Protein AF-A0A349U3K8-F1 (afdb_monomer_lite)

Radius of gyration: 16.42 Å; chains: 1; bounding box: 49×39×40 Å

Structure (mmCIF, N/CA/C/O backbone):
data_AF-A0A349U3K8-F1
#
_entry.id   AF-A0A349U3K8-F1
#
loop_
_atom_site.group_PDB
_atom_site.id
_atom_site.type_symbol
_atom_site.label_atom_id
_atom_site.label_alt_id
_atom_site.label_comp_id
_atom_site.label_asym_id
_atom_site.label_entity_id
_atom_site.label_seq_id
_atom_site.pdbx_PDB_ins_code
_atom_site.Cartn_x
_atom_site.Cartn_y
_atom_site.Cartn_z
_atom_site.occupancy
_atom_site.B_iso_or_equiv
_atom_site.auth_seq_id
_atom_site.auth_comp_id
_atom_site.auth_asym_id
_atom_site.auth_atom_id
_atom_site.pdbx_PDB_model_num
ATOM 1 N N . MET A 1 1 ? 11.403 -17.581 18.797 1.00 30.56 1 MET A N 1
ATOM 2 C CA . MET A 1 1 ? 11.273 -18.321 17.524 1.00 30.56 1 MET A CA 1
ATOM 3 C C . MET A 1 1 ? 10.598 -17.395 16.529 1.00 30.56 1 MET A C 1
ATOM 5 O O . MET A 1 1 ? 9.446 -17.056 16.744 1.00 30.56 1 MET A O 1
ATOM 9 N N . ALA A 1 2 ? 11.334 -16.889 15.538 1.00 35.12 2 ALA A N 1
ATOM 10 C CA . ALA A 1 2 ? 10.798 -16.009 14.500 1.00 35.12 2 ALA A CA 1
ATOM 11 C C . ALA A 1 2 ? 10.572 -16.843 13.232 1.00 35.12 2 ALA A C 1
ATOM 13 O O . ALA A 1 2 ? 11.479 -17.556 12.810 1.00 35.12 2 ALA A O 1
ATOM 14 N N . HIS A 1 3 ? 9.358 -16.803 12.685 1.00 36.22 3 HIS A N 1
ATOM 15 C CA . HIS A 1 3 ? 8.951 -17.574 11.511 1.00 36.22 3 HIS A CA 1
ATOM 16 C C . HIS A 1 3 ? 9.570 -16.960 10.234 1.00 36.22 3 HIS A C 1
ATOM 18 O O . HIS A 1 3 ? 9.199 -15.842 9.884 1.00 36.22 3 HIS A O 1
ATOM 24 N N . PRO A 1 4 ? 10.503 -17.640 9.531 1.00 44.81 4 PRO A N 1
ATOM 25 C CA . PRO A 1 4 ? 11.236 -17.065 8.392 1.00 44.81 4 PRO A CA 1
ATOM 26 C C . PRO A 1 4 ? 10.476 -17.099 7.054 1.00 44.81 4 PRO A C 1
ATOM 28 O O . PRO A 1 4 ? 10.985 -16.613 6.052 1.00 44.81 4 PRO A O 1
ATOM 31 N N . PHE A 1 5 ? 9.287 -17.703 7.005 1.00 36.19 5 PHE A N 1
ATOM 32 C CA . PHE A 1 5 ? 8.656 -18.098 5.741 1.00 36.19 5 PHE A CA 1
ATOM 33 C C . PHE A 1 5 ? 7.843 -16.990 5.049 1.00 36.19 5 PHE A C 1
ATOM 35 O O . PHE A 1 5 ? 7.689 -17.035 3.832 1.00 36.19 5 PHE A O 1
ATOM 42 N N . ASP A 1 6 ? 7.378 -15.970 5.778 1.00 41.94 6 ASP A N 1
ATOM 43 C CA . ASP A 1 6 ? 6.523 -14.918 5.199 1.00 41.94 6 ASP A CA 1
ATOM 44 C C . ASP A 1 6 ? 7.312 -13.793 4.506 1.00 41.94 6 ASP A C 1
ATOM 46 O O . ASP A 1 6 ? 6.828 -13.196 3.543 1.00 41.94 6 ASP A O 1
ATOM 50 N N . ALA A 1 7 ? 8.549 -13.522 4.944 1.00 37.66 7 ALA A N 1
ATOM 51 C CA . ALA A 1 7 ? 9.445 -12.567 4.274 1.00 37.66 7 ALA A CA 1
ATOM 52 C C . ALA A 1 7 ? 9.853 -13.061 2.871 1.00 37.66 7 ALA A C 1
ATOM 54 O O . ALA A 1 7 ? 9.955 -12.291 1.917 1.00 37.66 7 ALA A O 1
ATOM 55 N N . ASP A 1 8 ? 9.980 -14.379 2.736 1.00 44.53 8 ASP A N 1
ATOM 56 C CA . ASP A 1 8 ? 10.489 -15.071 1.557 1.00 44.53 8 ASP A CA 1
ATOM 57 C C . ASP A 1 8 ? 9.521 -15.004 0.355 1.00 44.53 8 ASP A C 1
ATOM 59 O O . ASP A 1 8 ? 9.940 -15.015 -0.805 1.00 44.53 8 ASP A O 1
ATOM 63 N N . LEU A 1 9 ? 8.210 -14.896 0.613 1.00 44.69 9 LEU A N 1
ATOM 64 C CA . LEU A 1 9 ? 7.188 -14.795 -0.436 1.00 44.69 9 LEU A CA 1
ATOM 65 C C . LEU A 1 9 ? 7.162 -13.403 -1.080 1.00 44.69 9 LEU A C 1
ATOM 67 O O . LEU A 1 9 ? 7.072 -13.284 -2.304 1.00 44.69 9 LEU A O 1
ATOM 71 N N . VAL A 1 10 ? 7.269 -12.357 -0.258 1.00 45.53 10 VAL A N 1
ATOM 72 C CA . VAL A 1 10 ? 7.305 -10.962 -0.716 1.00 45.53 10 VAL A CA 1
ATOM 73 C C . VAL A 1 10 ? 8.575 -10.703 -1.523 1.00 45.53 10 VAL A C 1
ATOM 75 O O . VAL A 1 10 ? 8.512 -10.104 -2.598 1.00 45.53 10 VAL A O 1
ATOM 78 N N . PHE A 1 11 ? 9.710 -11.226 -1.056 1.00 44.06 11 PHE A N 1
ATOM 79 C CA . PHE A 1 11 ? 10.991 -11.096 -1.743 1.00 44.06 11 PHE A CA 1
ATOM 80 C C . PHE A 1 11 ? 10.997 -11.813 -3.101 1.00 44.06 11 PHE A C 1
ATOM 82 O O . PHE A 1 11 ? 11.393 -11.238 -4.115 1.00 44.06 11 PHE A O 1
ATOM 89 N N . ARG A 1 12 ? 10.443 -13.032 -3.176 1.00 47.56 12 ARG A N 1
ATOM 90 C CA . ARG A 1 12 ? 10.299 -13.750 -4.455 1.00 47.56 12 ARG A CA 1
ATOM 91 C C . ARG A 1 12 ? 9.351 -13.057 -5.432 1.00 47.56 12 ARG A C 1
ATOM 93 O O . ARG A 1 12 ? 9.620 -13.052 -6.633 1.00 47.56 12 ARG A O 1
ATOM 100 N N . GLN A 1 13 ? 8.259 -12.460 -4.948 1.00 51.25 13 GLN A N 1
ATOM 101 C CA . GLN A 1 13 ? 7.377 -11.656 -5.801 1.00 51.25 13 GLN A CA 1
ATOM 102 C C . GLN A 1 13 ? 8.095 -10.411 -6.326 1.00 51.25 13 GLN A C 1
ATOM 104 O O . GLN A 1 13 ? 7.982 -10.100 -7.513 1.00 51.25 13 GLN A O 1
ATOM 109 N N . PHE A 1 14 ? 8.886 -9.747 -5.481 1.00 48.56 14 PHE A N 1
ATOM 110 C CA . PHE A 1 14 ? 9.712 -8.614 -5.882 1.00 48.56 14 PHE A CA 1
ATOM 111 C C . PHE A 1 14 ? 10.721 -8.994 -6.976 1.00 48.56 14 PHE A C 1
ATOM 113 O O . PHE A 1 14 ? 10.807 -8.288 -7.981 1.00 48.56 14 PHE A O 1
ATOM 120 N N . ASP A 1 15 ? 11.411 -10.129 -6.843 1.00 51.22 15 ASP A N 1
ATOM 121 C CA . ASP A 1 15 ? 12.359 -10.622 -7.851 1.00 51.22 15 ASP A CA 1
ATOM 122 C C . ASP A 1 15 ? 11.682 -10.965 -9.183 1.00 51.22 15 ASP A C 1
ATOM 124 O O . ASP A 1 15 ? 12.187 -10.611 -10.251 1.00 51.22 15 ASP A O 1
ATOM 128 N N . GLN A 1 16 ? 10.505 -11.594 -9.147 1.00 55.81 16 GLN A N 1
ATOM 129 C CA . GLN A 1 16 ? 9.733 -11.884 -10.360 1.00 55.81 16 GLN A CA 1
ATOM 130 C C . GLN A 1 16 ? 9.283 -10.603 -11.070 1.00 55.81 16 GLN A C 1
ATOM 132 O O . GLN A 1 16 ? 9.370 -10.496 -12.297 1.00 55.81 16 GLN A O 1
ATOM 137 N N . LEU A 1 17 ? 8.839 -9.604 -10.309 1.00 54.78 17 LEU A N 1
ATOM 138 C CA . LEU A 1 17 ? 8.444 -8.300 -10.835 1.00 54.78 17 LEU A CA 1
ATOM 139 C C . LEU A 1 17 ? 9.630 -7.499 -11.370 1.00 54.78 17 LEU A C 1
ATOM 141 O O . LEU A 1 17 ? 9.507 -6.852 -12.412 1.00 54.78 17 LEU A O 1
ATOM 145 N N . LEU A 1 18 ? 10.783 -7.583 -10.710 1.00 54.56 18 LEU A N 1
ATOM 146 C CA . LEU A 1 18 ? 12.030 -6.980 -11.162 1.00 54.56 18 LEU A CA 1
ATOM 147 C C . LEU A 1 18 ? 12.510 -7.619 -12.470 1.00 54.56 18 LEU A C 1
ATOM 149 O O . LEU A 1 18 ? 12.827 -6.898 -13.417 1.00 54.56 18 LEU A O 1
ATOM 153 N N . ALA A 1 19 ? 12.496 -8.951 -12.561 1.00 54.94 19 ALA A N 1
ATOM 154 C CA . ALA A 1 19 ? 12.844 -9.685 -13.775 1.00 54.94 19 ALA A CA 1
ATOM 155 C C . ALA A 1 19 ? 11.908 -9.328 -14.942 1.00 54.94 19 ALA A C 1
ATOM 157 O O . ALA A 1 19 ? 12.363 -9.058 -16.055 1.00 54.94 19 ALA A O 1
ATOM 158 N N . HIS A 1 20 ? 10.603 -9.236 -14.678 1.00 55.12 20 HIS A N 1
ATOM 159 C CA . HIS A 1 20 ? 9.614 -8.833 -15.675 1.00 55.12 20 HIS A CA 1
ATOM 160 C C . HIS A 1 20 ? 9.797 -7.372 -16.122 1.00 55.12 20 HIS A C 1
ATOM 162 O O . HIS A 1 20 ? 9.722 -7.062 -17.312 1.00 55.12 20 HIS A O 1
ATOM 168 N N . PHE A 1 21 ? 10.096 -6.461 -15.191 1.00 51.31 21 PHE A N 1
ATOM 169 C CA . PHE A 1 21 ? 10.384 -5.058 -15.493 1.00 51.31 21 PHE A CA 1
ATOM 170 C C . PHE A 1 21 ? 11.654 -4.901 -16.344 1.00 51.31 21 PHE A C 1
ATOM 172 O O . PHE A 1 21 ? 11.654 -4.139 -17.313 1.00 51.31 21 PHE A O 1
ATOM 179 N N . LEU A 1 22 ? 12.719 -5.651 -16.042 1.00 54.88 22 LEU A N 1
ATOM 180 C CA . LEU A 1 22 ? 13.946 -5.689 -16.849 1.00 54.88 22 LEU A CA 1
ATOM 181 C C . LEU A 1 22 ? 13.684 -6.240 -18.260 1.00 54.88 22 LEU A C 1
ATOM 183 O O . LEU A 1 22 ? 14.187 -5.682 -19.236 1.00 54.88 22 LEU A O 1
ATOM 187 N N . GLY A 1 23 ? 12.839 -7.271 -18.378 1.00 54.84 23 GLY A N 1
ATOM 188 C CA . GLY A 1 23 ? 12.433 -7.851 -19.660 1.00 54.84 23 GLY A CA 1
ATOM 189 C C . GLY A 1 23 ? 11.654 -6.881 -20.555 1.00 54.84 23 GLY A C 1
ATOM 190 O O . GLY A 1 23 ? 11.942 -6.774 -21.746 1.00 54.84 23 GLY A O 1
ATOM 191 N N . ILE A 1 24 ? 10.712 -6.119 -19.988 1.00 48.47 24 ILE A N 1
ATOM 192 C CA . ILE A 1 24 ? 9.906 -5.142 -20.745 1.00 48.47 24 ILE A CA 1
ATOM 193 C C . ILE A 1 24 ? 10.722 -3.906 -21.129 1.00 48.47 24 ILE A C 1
ATOM 195 O O . ILE A 1 24 ? 10.551 -3.358 -22.218 1.00 48.47 24 ILE A O 1
ATOM 199 N N . THR A 1 25 ? 11.618 -3.453 -20.252 1.00 46.56 25 THR A N 1
ATOM 200 C CA . THR A 1 25 ? 12.372 -2.209 -20.472 1.00 46.56 25 THR A CA 1
ATOM 201 C C . THR A 1 25 ? 13.544 -2.358 -21.449 1.00 46.56 25 THR A C 1
ATOM 203 O O . THR A 1 25 ? 14.174 -1.352 -21.770 1.00 46.56 25 THR A O 1
ATOM 206 N N . LYS A 1 26 ? 13.828 -3.575 -21.952 1.00 49.56 26 LYS A N 1
ATOM 207 C CA . LYS A 1 26 ? 14.975 -3.893 -22.830 1.00 49.56 26 LYS A CA 1
ATOM 208 C C . LYS A 1 26 ? 16.301 -3.311 -22.314 1.00 49.56 26 LYS A C 1
ATOM 210 O O . LYS A 1 26 ? 17.168 -2.927 -23.098 1.00 49.56 26 LYS A O 1
ATOM 215 N N . ILE A 1 27 ? 16.466 -3.216 -20.994 1.00 49.94 27 ILE A N 1
ATOM 216 C CA . ILE A 1 27 ? 17.703 -2.714 -20.394 1.00 49.94 27 ILE A CA 1
ATOM 217 C C . ILE A 1 27 ? 18.739 -3.834 -20.500 1.00 49.94 27 ILE A C 1
ATOM 219 O O . ILE A 1 27 ? 18.683 -4.820 -19.767 1.00 49.94 27 ILE A O 1
ATOM 223 N N . ASN A 1 28 ? 19.672 -3.689 -21.441 1.00 44.81 28 ASN A N 1
ATOM 224 C CA . ASN A 1 28 ? 20.790 -4.606 -21.609 1.00 44.81 28 ASN A CA 1
ATOM 225 C C . ASN A 1 28 ? 21.762 -4.421 -20.432 1.00 44.81 28 ASN A C 1
ATOM 227 O O . ASN A 1 28 ? 22.564 -3.493 -20.410 1.00 44.81 28 ASN A O 1
ATOM 231 N N . THR A 1 29 ? 21.682 -5.291 -19.424 1.00 47.81 29 THR A N 1
ATOM 232 C CA . THR A 1 29 ? 22.554 -5.258 -18.234 1.00 47.81 29 THR A CA 1
ATOM 233 C C . THR A 1 29 ? 24.011 -5.623 -18.539 1.00 47.81 29 THR A C 1
ATOM 235 O O . THR A 1 29 ? 24.859 -5.521 -17.655 1.00 47.81 29 THR A O 1
ATOM 238 N N . LYS A 1 30 ? 24.310 -6.041 -19.779 1.00 44.81 30 LYS A N 1
ATOM 239 C CA . LYS A 1 30 ? 25.646 -6.450 -20.231 1.00 44.81 30 LYS A CA 1
ATOM 240 C C . LYS A 1 30 ? 26.457 -5.351 -20.920 1.00 44.81 30 LYS A C 1
ATOM 242 O O . LYS A 1 30 ? 27.663 -5.530 -21.056 1.00 44.81 30 LYS A O 1
ATOM 247 N N . GLU A 1 31 ? 25.861 -4.224 -21.312 1.00 41.84 31 GLU A N 1
ATOM 248 C CA . GLU A 1 31 ? 26.610 -3.127 -21.936 1.00 41.84 31 GLU A CA 1
ATOM 249 C C . GLU A 1 31 ? 26.879 -1.983 -20.954 1.00 41.84 31 GLU A C 1
ATOM 251 O O . GLU A 1 31 ? 25.994 -1.412 -20.319 1.00 41.84 31 GLU A O 1
ATOM 256 N N . GLN A 1 32 ? 28.173 -1.710 -20.807 1.00 45.00 32 GLN A N 1
ATOM 257 C CA . GLN A 1 32 ? 28.811 -0.762 -19.906 1.00 45.00 32 GLN A CA 1
ATOM 258 C C . GLN A 1 32 ? 28.097 0.593 -19.744 1.00 45.00 32 GLN A C 1
ATOM 260 O O . GLN A 1 32 ? 27.744 1.268 -20.704 1.00 45.00 32 GLN A O 1
ATOM 265 N N . ARG A 1 33 ? 28.087 1.062 -18.488 1.00 47.56 33 ARG A N 1
ATOM 266 C CA . ARG A 1 33 ? 28.142 2.484 -18.092 1.00 47.56 33 ARG A CA 1
ATOM 267 C C . ARG A 1 33 ? 27.023 3.408 -18.591 1.00 47.56 33 ARG A C 1
ATOM 269 O O . ARG A 1 33 ? 27.244 4.611 -18.696 1.00 47.56 33 ARG A O 1
ATOM 276 N N . THR A 1 34 ? 25.791 2.926 -18.739 1.00 44.56 34 THR A N 1
ATOM 277 C CA . THR A 1 34 ? 24.651 3.849 -18.580 1.00 44.56 34 THR A CA 1
ATOM 278 C C . THR A 1 34 ? 24.435 4.069 -17.083 1.00 44.56 34 THR A C 1
ATOM 280 O O . THR A 1 34 ? 23.663 3.365 -16.444 1.00 44.56 34 THR A O 1
ATOM 283 N N . ASP A 1 35 ? 25.252 4.963 -16.525 1.00 49.31 35 ASP A N 1
ATOM 284 C CA . ASP A 1 35 ? 25.303 5.464 -15.148 1.00 49.31 35 ASP A CA 1
ATOM 285 C C . ASP A 1 35 ? 24.342 4.773 -14.155 1.00 49.31 35 ASP A C 1
ATOM 287 O O . ASP A 1 35 ? 23.171 5.144 -14.005 1.00 49.31 35 ASP A O 1
ATOM 291 N N . SER A 1 36 ? 24.833 3.748 -13.446 1.00 51.38 36 SER A N 1
ATOM 292 C CA . SER A 1 36 ? 24.094 2.999 -12.414 1.00 51.38 36 SER A CA 1
ATOM 293 C C . SER A 1 36 ? 23.417 3.928 -11.391 1.00 51.38 36 SER A C 1
ATOM 295 O O . SER A 1 36 ? 22.392 3.577 -10.799 1.00 51.38 36 SER A O 1
ATOM 297 N N . SER A 1 37 ? 23.958 5.143 -11.223 1.00 54.69 37 SER A N 1
ATOM 298 C CA . SER A 1 37 ? 23.411 6.220 -10.397 1.00 54.69 37 SER A CA 1
ATOM 299 C C . SER A 1 37 ? 22.026 6.714 -10.852 1.00 54.69 37 SER A C 1
ATOM 301 O O . SER A 1 37 ? 21.203 7.066 -10.005 1.00 54.69 37 SER A O 1
ATOM 303 N N . ALA A 1 38 ? 21.720 6.686 -12.153 1.00 56.12 38 ALA A N 1
ATOM 304 C CA . ALA A 1 38 ? 20.459 7.162 -12.726 1.00 56.12 38 ALA A CA 1
ATOM 305 C C . ALA A 1 38 ? 19.392 6.058 -12.850 1.00 56.12 38 ALA A C 1
ATOM 307 O O . ALA A 1 38 ? 18.189 6.340 -12.767 1.00 56.12 38 ALA A O 1
ATOM 308 N N . ILE A 1 39 ? 19.812 4.801 -13.030 1.00 58.25 39 ILE A N 1
ATOM 309 C CA . ILE A 1 39 ? 18.917 3.649 -13.232 1.00 58.25 39 ILE A CA 1
ATOM 310 C C . ILE A 1 39 ? 18.443 3.073 -11.892 1.00 58.25 39 ILE A C 1
ATOM 312 O O . ILE A 1 39 ? 17.244 2.863 -11.689 1.00 58.25 39 ILE A O 1
ATOM 316 N N . MET A 1 40 ? 19.353 2.883 -10.934 1.00 66.31 40 MET A N 1
ATOM 317 C CA . MET A 1 40 ? 19.049 2.229 -9.656 1.00 66.31 40 MET A CA 1
ATOM 318 C C . MET A 1 40 ? 17.943 2.929 -8.836 1.00 66.31 40 MET A C 1
ATOM 320 O O . MET A 1 40 ? 17.102 2.250 -8.240 1.00 66.31 40 MET A O 1
ATOM 324 N N . PRO A 1 41 ? 17.855 4.275 -8.786 1.00 67.56 41 PRO A N 1
ATOM 325 C CA . PRO A 1 41 ? 16.737 4.954 -8.132 1.00 67.56 41 PRO A CA 1
ATOM 326 C C . PRO A 1 41 ? 15.391 4.721 -8.827 1.00 67.56 41 PRO A C 1
ATOM 328 O O . PRO A 1 41 ? 14.364 4.709 -8.151 1.00 67.56 41 PRO A O 1
ATOM 331 N N . LYS A 1 42 ? 15.372 4.547 -10.156 1.00 66.62 42 LYS A N 1
ATOM 332 C CA . LYS A 1 42 ? 14.144 4.263 -10.915 1.00 66.62 42 LYS A CA 1
ATOM 333 C C . LYS A 1 42 ? 13.662 2.841 -10.644 1.00 66.62 42 LYS A C 1
ATOM 335 O O . LYS A 1 42 ? 12.488 2.675 -10.329 1.00 66.62 42 LYS A O 1
ATOM 340 N N . ILE A 1 43 ? 14.576 1.867 -10.647 1.00 68.00 43 ILE A N 1
ATOM 341 C CA . ILE A 1 43 ? 14.291 0.470 -10.283 1.00 68.00 43 ILE A CA 1
ATOM 342 C C . ILE A 1 43 ? 13.703 0.391 -8.871 1.00 68.00 43 ILE A C 1
ATOM 344 O O . ILE A 1 43 ? 12.621 -0.156 -8.683 1.00 68.00 43 ILE A O 1
ATOM 348 N N . ARG A 1 44 ? 14.347 1.025 -7.880 1.00 72.19 44 ARG A N 1
ATOM 349 C CA . ARG A 1 44 ? 13.845 1.032 -6.494 1.00 72.19 44 ARG A CA 1
ATOM 350 C C . ARG A 1 44 ? 12.458 1.659 -6.355 1.00 72.19 44 ARG A C 1
ATOM 352 O O . ARG A 1 44 ? 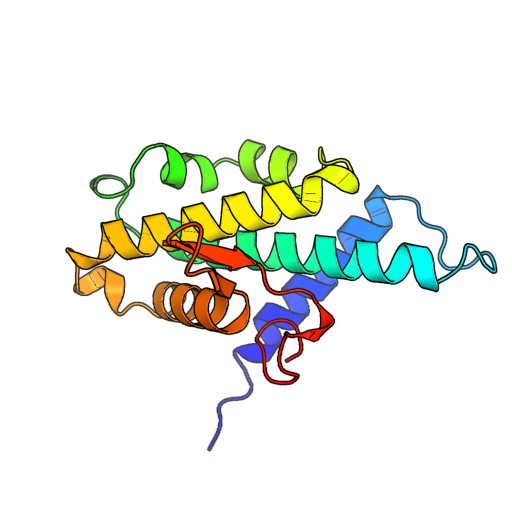11.654 1.187 -5.558 1.00 72.19 44 ARG A O 1
ATOM 359 N N . ARG A 1 45 ? 12.160 2.718 -7.116 1.00 76.00 45 ARG A N 1
ATOM 360 C CA . ARG A 1 45 ? 10.827 3.345 -7.119 1.00 76.00 45 ARG A CA 1
ATOM 361 C C . ARG A 1 45 ? 9.773 2.458 -7.782 1.00 76.00 45 ARG A C 1
ATOM 363 O O . ARG A 1 45 ? 8.677 2.364 -7.247 1.00 76.00 45 ARG A O 1
ATOM 370 N N . ALA A 1 46 ? 10.099 1.821 -8.905 1.00 75.50 46 ALA A N 1
ATOM 371 C CA . ALA A 1 46 ? 9.198 0.897 -9.590 1.00 75.50 46 ALA A CA 1
ATOM 372 C C . ALA A 1 46 ? 8.895 -0.334 -8.722 1.00 75.50 46 ALA A C 1
ATOM 374 O O . ALA A 1 46 ? 7.732 -0.680 -8.540 1.00 75.50 46 ALA A O 1
ATOM 375 N N . GLY A 1 47 ? 9.919 -0.919 -8.096 1.00 78.69 47 GLY A N 1
ATOM 376 C CA . GLY A 1 47 ? 9.750 -2.023 -7.152 1.00 78.69 47 GLY A CA 1
ATOM 377 C C . GLY A 1 47 ? 8.898 -1.638 -5.938 1.00 78.69 47 GLY A C 1
ATOM 378 O O . GLY A 1 47 ? 8.002 -2.381 -5.553 1.00 78.69 47 GLY A O 1
ATOM 379 N N . ARG A 1 48 ? 9.091 -0.427 -5.391 1.00 83.94 48 ARG A N 1
ATOM 380 C CA . ARG A 1 48 ? 8.240 0.109 -4.314 1.00 83.94 48 ARG A CA 1
ATOM 381 C C . ARG A 1 48 ? 6.774 0.242 -4.728 1.00 83.94 48 ARG A C 1
ATOM 383 O O . ARG A 1 48 ? 5.895 -0.084 -3.942 1.00 83.94 48 ARG A O 1
ATOM 390 N N . LEU A 1 49 ? 6.522 0.744 -5.939 1.00 84.94 49 LEU A N 1
ATOM 391 C CA . LEU A 1 49 ? 5.172 0.880 -6.487 1.00 84.94 49 LEU A CA 1
ATOM 392 C C . LEU A 1 49 ? 4.511 -0.487 -6.685 1.00 84.94 49 LEU A C 1
ATOM 394 O O . LEU A 1 49 ? 3.348 -0.643 -6.326 1.00 84.94 49 LEU A O 1
ATOM 398 N N . SER A 1 50 ? 5.250 -1.468 -7.210 1.00 84.69 50 SER A N 1
ATOM 399 C CA . SER A 1 50 ? 4.725 -2.825 -7.354 1.00 84.69 50 SER A CA 1
ATOM 400 C C . SER A 1 50 ? 4.355 -3.429 -6.012 1.00 84.69 50 SER A C 1
ATOM 402 O O . SER A 1 50 ? 3.237 -3.893 -5.851 1.00 84.69 50 SER A O 1
ATOM 404 N N . LEU A 1 51 ? 5.255 -3.352 -5.030 1.00 83.62 51 LEU A N 1
ATOM 405 C CA . LEU A 1 51 ? 4.997 -3.913 -3.711 1.00 83.62 51 LEU A CA 1
ATOM 406 C C . LEU A 1 51 ? 3.793 -3.241 -3.032 1.00 83.62 51 LEU A C 1
ATOM 408 O O . LEU A 1 51 ? 2.961 -3.921 -2.439 1.00 83.62 51 LEU A O 1
ATOM 412 N N . ALA A 1 52 ? 3.658 -1.916 -3.165 1.00 87.56 52 ALA A N 1
ATOM 413 C CA . ALA A 1 52 ? 2.482 -1.197 -2.677 1.00 87.56 52 ALA A CA 1
ATOM 414 C C . ALA A 1 52 ? 1.187 -1.722 -3.321 1.00 87.56 52 ALA A C 1
ATOM 416 O O . ALA A 1 52 ? 0.189 -1.921 -2.629 1.00 87.56 52 ALA A O 1
ATOM 417 N N . PHE A 1 53 ? 1.217 -1.972 -4.635 1.00 89.81 53 PHE A N 1
ATOM 418 C CA . PHE A 1 53 ?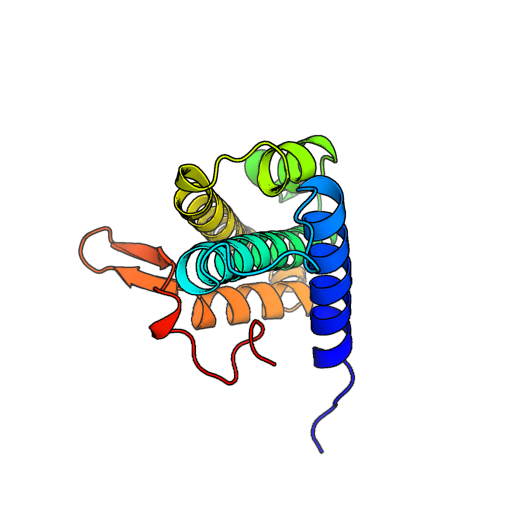 0.085 -2.539 -5.360 1.00 89.81 53 PHE A CA 1
ATOM 419 C C . PHE A 1 53 ? -0.223 -3.970 -4.918 1.00 89.81 53 PHE A C 1
ATOM 421 O O . PHE A 1 53 ?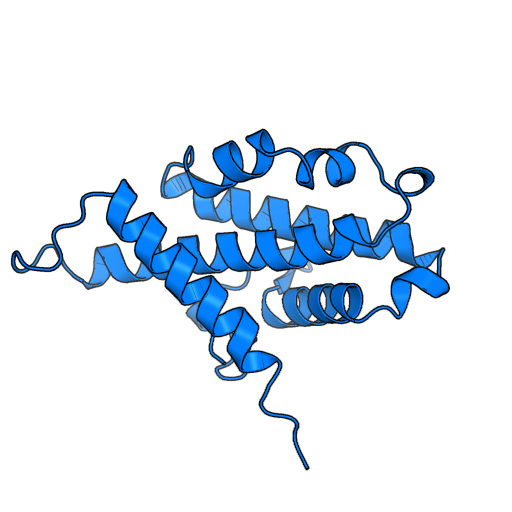 -1.383 -4.270 -4.659 1.00 89.81 53 PHE A O 1
ATOM 428 N N . ASP A 1 54 ? 0.780 -4.838 -4.793 1.00 87.06 54 ASP A N 1
ATOM 429 C CA . ASP A 1 54 ? 0.575 -6.244 -4.437 1.00 87.06 54 ASP A CA 1
ATOM 430 C C . ASP A 1 54 ? -0.017 -6.377 -3.024 1.00 87.06 54 ASP A C 1
ATOM 432 O O . ASP A 1 54 ? -0.992 -7.106 -2.832 1.00 87.06 54 ASP A O 1
ATOM 436 N N . VAL A 1 55 ? 0.492 -5.601 -2.055 1.00 88.38 55 VAL A N 1
ATOM 437 C CA . VAL A 1 55 ? -0.056 -5.538 -0.687 1.00 88.38 55 VAL A CA 1
ATOM 438 C C . VAL A 1 55 ? -1.508 -5.047 -0.694 1.00 88.38 55 VAL A C 1
ATOM 440 O O . VAL A 1 55 ? -2.357 -5.620 -0.013 1.00 88.38 55 VAL A O 1
ATOM 443 N N . LEU A 1 56 ? -1.823 -4.012 -1.483 1.00 93.75 56 LEU A N 1
ATOM 444 C CA . LEU A 1 56 ? -3.198 -3.525 -1.629 1.00 93.75 56 LEU A CA 1
ATOM 445 C C . LEU A 1 56 ? -4.108 -4.580 -2.281 1.00 93.75 56 LEU A C 1
ATOM 447 O O . LEU A 1 56 ? -5.192 -4.850 -1.775 1.00 93.75 56 LEU A O 1
ATOM 451 N N . ASN A 1 57 ? -3.673 -5.197 -3.380 1.00 92.56 57 ASN A N 1
ATOM 452 C CA . ASN A 1 57 ? -4.462 -6.159 -4.145 1.00 92.56 57 ASN A CA 1
ATOM 453 C C . ASN A 1 57 ? -4.814 -7.396 -3.304 1.00 92.56 57 ASN A C 1
ATOM 455 O O . ASN A 1 57 ? -5.962 -7.838 -3.322 1.00 92.56 57 ASN A O 1
ATOM 459 N N . GLN A 1 58 ? -3.863 -7.911 -2.518 1.00 87.88 58 GLN A N 1
ATOM 460 C CA . GLN A 1 58 ? -4.107 -9.023 -1.593 1.00 87.88 58 GLN A CA 1
ATOM 461 C C . GLN A 1 58 ? -5.174 -8.679 -0.547 1.00 87.88 58 GLN A C 1
ATOM 463 O O . GLN A 1 58 ? -6.052 -9.498 -0.285 1.00 87.88 58 GLN A O 1
ATOM 468 N N . ALA A 1 59 ? -5.128 -7.472 0.020 1.00 89.75 59 ALA A N 1
ATOM 469 C CA . ALA A 1 59 ? -6.089 -7.045 1.031 1.00 89.75 59 ALA A CA 1
ATOM 470 C C . ALA A 1 59 ? -7.480 -6.750 0.447 1.00 89.75 59 ALA A C 1
ATOM 472 O O . ALA A 1 59 ? -8.482 -7.117 1.049 1.00 89.75 59 ALA A O 1
ATOM 473 N N . VAL A 1 60 ? -7.570 -6.159 -0.746 1.00 94.25 60 VAL A N 1
ATOM 474 C CA . VAL A 1 60 ? -8.864 -5.930 -1.411 1.00 94.25 60 VAL A CA 1
ATOM 475 C C . VAL A 1 60 ? -9.537 -7.259 -1.778 1.00 94.25 60 VAL A C 1
ATOM 477 O O . VAL A 1 60 ? -10.742 -7.394 -1.606 1.00 94.25 60 VAL A O 1
ATOM 480 N N . ARG A 1 61 ? -8.778 -8.272 -2.224 1.00 93.19 61 ARG A N 1
ATOM 481 C CA . ARG A 1 61 ? -9.323 -9.586 -2.628 1.00 93.19 61 ARG A CA 1
ATOM 482 C C . ARG A 1 61 ? -10.042 -10.353 -1.522 1.00 93.19 61 ARG A C 1
ATOM 484 O O . ARG A 1 61 ? -10.896 -11.174 -1.833 1.00 93.19 61 ARG A O 1
ATOM 491 N N . ILE A 1 62 ? -9.657 -10.140 -0.267 1.00 88.75 62 ILE A N 1
ATOM 49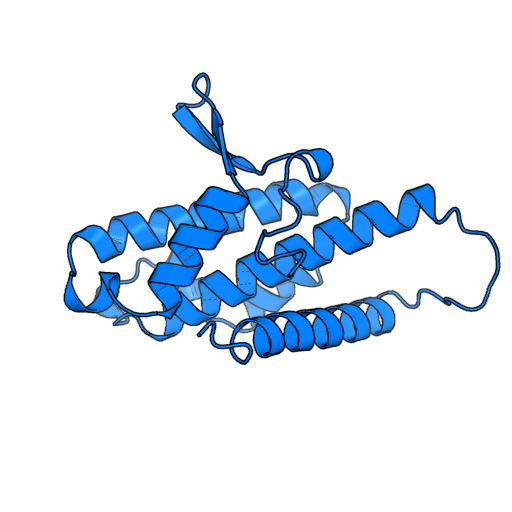2 C CA . ILE A 1 62 ? -10.260 -10.824 0.885 1.00 88.75 62 ILE A CA 1
ATOM 493 C C . ILE A 1 62 ? -11.461 -10.067 1.462 1.00 88.75 62 ILE A C 1
ATOM 495 O O . ILE A 1 62 ? -12.148 -10.595 2.331 1.00 88.75 62 ILE A O 1
ATOM 499 N N . CYS A 1 63 ? -11.696 -8.829 1.019 1.00 89.75 63 CYS A N 1
AT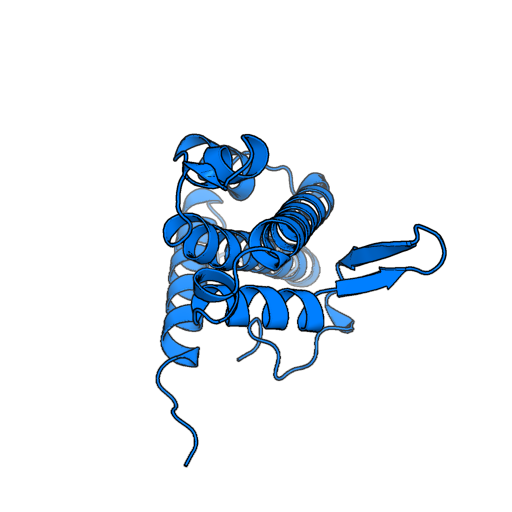OM 500 C CA . CYS A 1 63 ? -12.821 -8.031 1.485 1.00 89.75 63 CYS A CA 1
ATOM 501 C C . CYS A 1 63 ? -14.099 -8.429 0.730 1.00 89.75 63 CYS A C 1
ATOM 503 O O . CYS A 1 63 ? -14.043 -8.628 -0.488 1.00 89.75 63 CYS A O 1
ATOM 505 N N . PRO A 1 64 ? -15.260 -8.482 1.406 1.00 89.88 64 PRO A N 1
ATOM 506 C CA . PRO A 1 64 ? -16.546 -8.608 0.731 1.00 89.88 64 PRO A CA 1
ATOM 507 C C . PRO A 1 64 ? -16.745 -7.475 -0.295 1.00 89.88 64 PRO A C 1
ATOM 509 O O . PRO A 1 64 ? -16.472 -6.311 0.016 1.00 89.88 64 PRO A O 1
ATOM 512 N N . PRO A 1 65 ? -17.200 -7.762 -1.525 1.00 89.12 65 PRO A N 1
ATOM 513 C CA . PRO A 1 65 ? -17.339 -6.740 -2.561 1.00 89.12 65 PRO A CA 1
ATOM 514 C C . PRO A 1 65 ? -18.370 -5.657 -2.210 1.00 89.12 65 PRO A C 1
ATOM 516 O O . PRO A 1 65 ? -18.274 -4.546 -2.725 1.00 89.12 65 PRO A O 1
ATOM 519 N N . GLU A 1 66 ? -19.322 -5.952 -1.326 1.00 90.69 66 GLU A N 1
ATOM 520 C CA . GLU A 1 66 ? -20.392 -5.047 -0.895 1.00 90.69 66 GLU A CA 1
ATOM 521 C C . GLU A 1 66 ? -19.871 -3.889 -0.041 1.00 90.69 66 GLU A C 1
ATOM 523 O O . GLU A 1 66 ? -20.455 -2.806 -0.049 1.00 90.69 66 GLU A O 1
ATOM 528 N N . ILE A 1 67 ? -18.769 -4.104 0.684 1.00 90.69 67 ILE A N 1
ATOM 529 C CA . ILE A 1 67 ? -18.163 -3.072 1.533 1.00 90.69 67 ILE A CA 1
ATOM 530 C C . ILE A 1 67 ? -17.132 -2.234 0.771 1.00 90.69 67 ILE A C 1
ATOM 532 O O . ILE A 1 67 ? -16.702 -1.191 1.257 1.00 90.69 67 ILE A O 1
ATOM 536 N N . LEU A 1 68 ? -16.720 -2.672 -0.424 1.00 92.88 68 LEU A N 1
ATOM 537 C CA . LEU A 1 68 ? -15.667 -2.021 -1.190 1.00 92.88 68 LEU A CA 1
ATOM 538 C C . LEU A 1 68 ? -16.220 -0.887 -2.074 1.00 92.88 68 LEU A C 1
ATOM 540 O O . LEU A 1 68 ? -16.988 -1.147 -3.005 1.00 92.88 68 LEU A O 1
ATOM 544 N N . PRO A 1 69 ? -15.778 0.371 -1.886 1.00 94.19 69 PRO A N 1
ATOM 545 C CA . PRO A 1 69 ? -16.058 1.437 -2.839 1.00 94.19 69 PRO A CA 1
ATOM 546 C C . PRO A 1 69 ? -15.461 1.128 -4.218 1.00 94.19 69 PRO A C 1
ATOM 548 O O . PRO A 1 69 ? -14.491 0.382 -4.355 1.00 94.19 69 PRO A O 1
ATOM 551 N N . GLU A 1 70 ? -16.017 1.760 -5.253 1.00 94.00 70 GLU A N 1
ATOM 552 C CA . GLU A 1 70 ? -15.599 1.589 -6.652 1.00 94.00 70 GLU A CA 1
ATOM 553 C C . GLU A 1 70 ? -14.086 1.743 -6.861 1.00 94.00 70 GLU A C 1
ATOM 555 O O . GLU A 1 70 ? -13.465 0.916 -7.524 1.00 94.00 70 GLU A O 1
ATOM 560 N N . SER A 1 71 ? -13.473 2.741 -6.219 1.00 92.38 71 SER A N 1
ATOM 561 C CA . SER A 1 71 ? -12.028 2.985 -6.300 1.00 92.38 71 SER A CA 1
ATOM 562 C C . SER A 1 71 ? -11.181 1.791 -5.851 1.00 92.38 71 SER A C 1
ATOM 564 O O . SER A 1 71 ? -10.097 1.577 -6.387 1.00 92.38 71 SER A O 1
ATOM 566 N N . LEU A 1 72 ? -11.666 1.003 -4.886 1.00 95.50 72 LEU A N 1
ATOM 567 C CA . LEU A 1 72 ? -10.992 -0.204 -4.409 1.00 95.50 72 LEU A CA 1
ATOM 568 C C . LEU A 1 72 ? -11.358 -1.427 -5.249 1.00 95.50 72 LEU A C 1
ATOM 570 O O . LEU A 1 72 ? -10.494 -2.262 -5.492 1.00 95.50 72 LEU A O 1
ATOM 574 N N . ARG A 1 73 ? -12.589 -1.516 -5.766 1.00 94.00 73 ARG A N 1
ATOM 575 C CA . ARG A 1 73 ? -12.990 -2.607 -6.672 1.00 94.00 73 ARG A CA 1
ATOM 576 C C . ARG A 1 73 ? -12.164 -2.615 -7.959 1.00 94.00 73 ARG A C 1
ATOM 578 O O . ARG A 1 73 ? -11.690 -3.676 -8.362 1.00 94.00 73 ARG A O 1
ATOM 585 N N . GLN A 1 74 ? -11.882 -1.441 -8.524 1.00 93.06 74 GLN A N 1
ATOM 586 C CA . GLN A 1 74 ? -11.043 -1.296 -9.722 1.00 93.06 74 GLN A CA 1
ATOM 587 C C . GLN A 1 74 ? -9.626 -1.861 -9.549 1.00 93.06 74 GLN A C 1
ATOM 589 O O . GLN A 1 74 ? -9.018 -2.302 -10.518 1.00 93.06 74 GLN A O 1
ATOM 594 N N . VAL A 1 75 ? -9.099 -1.934 -8.320 1.00 92.62 75 VAL A N 1
ATOM 595 C CA . VAL A 1 75 ? -7.779 -2.533 -8.036 1.00 92.62 75 VAL A CA 1
ATOM 596 C C . VAL A 1 75 ? -7.715 -4.008 -8.453 1.00 92.62 75 VAL A C 1
ATOM 598 O O . VAL A 1 75 ? -6.633 -4.524 -8.749 1.00 92.62 75 VAL A O 1
ATOM 601 N N . LEU A 1 76 ? -8.860 -4.697 -8.472 1.00 91.44 76 LEU A N 1
ATOM 602 C CA . LEU A 1 76 ? -8.963 -6.100 -8.870 1.00 91.44 76 LEU A CA 1
ATOM 603 C C . LEU A 1 76 ? -8.946 -6.291 -10.391 1.00 91.44 76 LEU A C 1
ATOM 605 O O . LEU A 1 76 ? -8.728 -7.411 -10.857 1.00 91.44 76 LEU A O 1
ATOM 609 N N . GLU A 1 77 ? -9.132 -5.223 -11.167 1.00 91.88 77 GLU A N 1
ATOM 610 C CA . GLU A 1 77 ? -9.160 -5.298 -12.620 1.00 91.88 77 GLU A CA 1
ATOM 611 C C . GLU A 1 77 ? -7.749 -5.491 -13.206 1.00 91.88 77 GLU A C 1
ATOM 613 O O . GLU A 1 77 ? -6.805 -4.780 -12.841 1.00 91.88 77 GLU A O 1
ATOM 618 N N . PRO A 1 78 ? -7.569 -6.392 -14.190 1.00 82.25 78 PRO A N 1
ATOM 619 C CA . PRO A 1 78 ? -6.277 -6.572 -14.858 1.00 82.25 78 PRO A CA 1
ATOM 620 C C . PRO A 1 78 ? -5.743 -5.290 -15.524 1.00 82.25 78 PRO A C 1
ATOM 622 O O . PRO A 1 78 ? -4.526 -5.069 -15.589 1.00 82.25 78 PRO A O 1
ATOM 625 N N . ALA A 1 79 ? -6.651 -4.433 -16.005 1.00 83.94 79 ALA A N 1
ATOM 626 C CA . ALA A 1 79 ? -6.316 -3.148 -16.613 1.00 83.94 79 ALA A CA 1
ATOM 627 C C . ALA A 1 79 ? -5.646 -2.204 -15.605 1.00 83.94 79 ALA A C 1
ATOM 629 O O . ALA A 1 79 ? -4.626 -1.597 -15.932 1.00 83.94 79 ALA A O 1
ATOM 630 N N . PHE A 1 80 ? -6.123 -2.178 -14.357 1.00 86.50 80 PHE A N 1
ATOM 631 C CA . PHE A 1 80 ? -5.579 -1.327 -13.301 1.00 86.50 80 PHE A CA 1
ATOM 632 C C . PHE A 1 80 ? -4.097 -1.610 -13.046 1.00 86.50 80 PHE A C 1
ATOM 634 O O . PHE A 1 80 ? -3.273 -0.694 -13.062 1.00 86.50 80 PHE A O 1
ATOM 641 N N . ARG A 1 81 ? -3.720 -2.889 -12.888 1.00 82.62 81 ARG A N 1
ATOM 642 C CA . ARG A 1 81 ? -2.307 -3.282 -12.732 1.00 82.62 81 ARG A CA 1
ATOM 643 C C . ARG A 1 81 ? -1.474 -2.817 -13.922 1.00 82.62 81 ARG A C 1
ATOM 645 O O . ARG A 1 81 ? -0.363 -2.315 -13.750 1.00 82.62 81 ARG A O 1
ATOM 652 N N . THR A 1 82 ? -2.010 -2.995 -15.126 1.00 76.81 82 THR A N 1
ATOM 653 C CA . THR A 1 82 ? -1.298 -2.678 -16.365 1.00 76.81 82 THR A CA 1
ATOM 654 C C . THR A 1 82 ? -1.032 -1.181 -16.492 1.00 76.81 82 THR A C 1
ATOM 656 O O . THR A 1 82 ? 0.097 -0.760 -16.767 1.00 76.81 82 THR A O 1
ATOM 659 N N . ASP A 1 83 ? -2.050 -0.373 -16.216 1.00 79.88 83 ASP A N 1
ATOM 660 C CA . ASP A 1 83 ? -1.981 1.083 -16.275 1.00 79.88 83 ASP A CA 1
ATOM 661 C C . ASP A 1 83 ? -1.108 1.666 -15.161 1.00 79.88 83 ASP A C 1
ATOM 663 O O . ASP A 1 83 ? -0.388 2.652 -15.366 1.00 79.88 83 ASP A O 1
ATOM 667 N N . LEU A 1 84 ? -1.115 1.040 -13.984 1.00 83.00 84 LEU A N 1
ATOM 668 C CA . LEU A 1 84 ? -0.317 1.458 -12.841 1.00 83.00 84 LEU A CA 1
ATOM 669 C C . LEU A 1 84 ? 1.174 1.128 -13.018 1.00 83.00 84 LEU A C 1
ATOM 671 O O . LEU A 1 84 ? 2.025 1.989 -12.780 1.00 83.00 84 LEU A O 1
ATOM 675 N N . LEU A 1 85 ? 1.503 -0.100 -13.430 1.00 77.44 85 LEU A N 1
ATOM 676 C CA . LEU A 1 85 ? 2.880 -0.604 -13.416 1.00 77.44 85 LEU A CA 1
ATOM 677 C C . LEU A 1 85 ? 3.615 -0.417 -14.748 1.00 77.44 85 LEU A C 1
ATOM 679 O O . LEU A 1 85 ? 4.809 -0.121 -14.731 1.00 77.44 85 LEU A O 1
ATOM 683 N N . TYR A 1 86 ? 2.930 -0.551 -15.890 1.00 67.88 86 TYR A N 1
ATOM 684 C CA . TYR A 1 86 ? 3.598 -0.614 -17.199 1.00 67.88 86 TYR A CA 1
ATOM 685 C C . TYR A 1 86 ? 3.392 0.628 -18.070 1.00 67.88 86 TYR A C 1
ATOM 687 O O . TYR A 1 86 ? 4.288 0.977 -18.835 1.00 67.88 86 TYR A O 1
ATOM 695 N N . ARG A 1 87 ? 2.267 1.346 -17.942 1.00 67.19 87 ARG A N 1
ATOM 696 C CA . ARG A 1 87 ? 1.996 2.559 -18.748 1.00 67.19 87 ARG A CA 1
ATOM 697 C C . ARG A 1 87 ? 2.522 3.867 -18.140 1.00 67.19 87 ARG A C 1
ATOM 699 O O . ARG A 1 87 ? 2.148 4.952 -18.571 1.00 67.19 87 ARG A O 1
ATOM 706 N N . SER A 1 88 ? 3.380 3.788 -17.129 1.00 60.75 88 SER A N 1
ATOM 707 C CA . SER A 1 88 ? 3.842 4.945 -16.351 1.00 60.75 88 SER A CA 1
ATOM 708 C C . SER A 1 88 ? 5.159 5.513 -16.861 1.00 60.75 88 SER A C 1
ATOM 710 O O . SER A 1 88 ? 6.148 4.787 -16.974 1.00 60.75 88 SER A O 1
ATOM 712 N N . ARG A 1 89 ? 5.239 6.836 -17.049 1.00 64.31 89 ARG A N 1
ATOM 713 C CA . ARG A 1 89 ? 6.541 7.506 -17.188 1.00 64.31 89 ARG A CA 1
ATOM 714 C C . ARG A 1 89 ? 7.245 7.555 -15.832 1.00 64.31 89 ARG A C 1
ATOM 716 O O . ARG A 1 89 ? 6.613 7.654 -14.783 1.00 64.31 89 ARG A O 1
ATOM 723 N N . ALA A 1 90 ? 8.579 7.566 -15.833 1.00 58.97 90 ALA A N 1
ATOM 724 C CA . ALA A 1 90 ? 9.373 7.600 -14.598 1.00 58.97 90 ALA A CA 1
ATOM 725 C C . ALA A 1 90 ? 9.075 8.818 -13.692 1.00 58.97 90 ALA A C 1
ATOM 727 O O . ALA A 1 90 ? 9.255 8.742 -12.474 1.00 58.97 90 ALA A O 1
ATOM 728 N N . SER A 1 91 ? 8.618 9.931 -14.277 1.00 59.50 91 SER A N 1
ATOM 729 C CA . SER A 1 91 ? 8.168 11.137 -13.573 1.00 59.50 91 SER A CA 1
ATOM 730 C C . SER A 1 91 ? 6.863 10.931 -12.795 1.00 59.50 91 SER A C 1
ATOM 732 O O . SER A 1 91 ? 6.671 11.564 -11.761 1.00 59.50 91 SER A O 1
ATOM 734 N N . GLU A 1 92 ? 6.003 10.012 -13.234 1.00 72.94 92 GLU A N 1
ATOM 735 C CA . GLU A 1 92 ? 4.672 9.768 -12.665 1.00 72.94 92 GLU A CA 1
ATOM 736 C C . GLU A 1 92 ? 4.696 8.730 -11.538 1.00 72.94 92 GLU A C 1
ATOM 738 O O . GLU A 1 92 ? 3.764 8.667 -10.742 1.00 72.94 92 GLU A O 1
ATOM 743 N N . ILE A 1 93 ? 5.776 7.947 -11.413 1.00 68.38 93 ILE A N 1
ATOM 744 C CA . ILE A 1 93 ? 5.887 6.859 -10.425 1.00 68.38 93 ILE A CA 1
ATOM 745 C C . ILE A 1 93 ? 5.682 7.361 -8.990 1.00 68.38 93 ILE A C 1
ATOM 747 O O . ILE A 1 93 ? 5.072 6.668 -8.185 1.00 68.38 93 ILE A O 1
ATOM 751 N N . LYS A 1 94 ? 6.162 8.567 -8.651 1.00 68.75 94 LYS A N 1
ATOM 752 C CA . LYS A 1 94 ? 5.937 9.140 -7.311 1.00 68.75 94 LYS A CA 1
ATOM 753 C C . LYS A 1 94 ? 4.455 9.404 -7.048 1.00 68.75 94 LYS A C 1
ATOM 755 O O . LYS A 1 94 ? 3.971 9.067 -5.974 1.00 68.75 94 LYS A O 1
ATOM 760 N N . ASN A 1 95 ? 3.757 9.965 -8.031 1.00 83.31 95 ASN A N 1
ATOM 761 C CA . ASN A 1 95 ? 2.336 10.279 -7.920 1.00 83.31 95 ASN A CA 1
ATOM 762 C C . ASN A 1 95 ? 1.508 8.993 -7.871 1.00 83.31 95 ASN A C 1
ATOM 764 O O . ASN A 1 95 ? 0.604 8.887 -7.056 1.00 83.31 95 ASN A O 1
ATOM 768 N N . LYS A 1 96 ? 1.871 7.983 -8.669 1.00 85.94 96 LYS A N 1
ATOM 769 C CA . LYS A 1 96 ? 1.226 6.665 -8.639 1.00 85.94 96 LYS A CA 1
ATOM 770 C C . LYS A 1 96 ? 1.470 5.922 -7.332 1.00 85.94 96 LYS A C 1
ATOM 772 O O . LYS A 1 96 ? 0.555 5.301 -6.813 1.00 85.94 96 LYS A O 1
ATOM 777 N N . LEU A 1 97 ? 2.673 6.016 -6.769 1.00 87.81 97 LEU A N 1
ATOM 778 C CA . LEU A 1 97 ? 2.946 5.444 -5.455 1.00 87.81 97 LEU A CA 1
ATOM 779 C C . LEU A 1 97 ? 2.085 6.111 -4.386 1.00 87.81 97 LEU A C 1
ATOM 781 O O . LEU A 1 97 ? 1.470 5.406 -3.597 1.00 87.81 97 LEU A O 1
ATOM 785 N N . GLN A 1 98 ? 2.018 7.445 -4.377 1.00 89.12 98 GLN A N 1
ATOM 786 C CA . GLN A 1 98 ? 1.145 8.156 -3.447 1.00 89.12 98 GLN A CA 1
ATOM 787 C C . GLN A 1 98 ? -0.320 7.751 -3.640 1.00 89.12 98 GLN A C 1
ATOM 789 O O . GLN A 1 98 ? -0.978 7.431 -2.665 1.00 89.12 98 GLN A O 1
ATOM 794 N N . PHE A 1 99 ? -0.789 7.656 -4.884 1.00 91.38 99 PHE A N 1
ATOM 795 C CA . PHE A 1 99 ? -2.143 7.204 -5.197 1.00 91.38 99 PHE A CA 1
ATOM 796 C C . PHE A 1 99 ? -2.453 5.809 -4.626 1.00 91.38 99 PHE A C 1
ATOM 798 O O . PHE A 1 99 ? -3.499 5.611 -4.019 1.00 91.38 99 PHE A O 1
ATOM 805 N N . VAL A 1 100 ? -1.534 4.847 -4.748 1.00 93.31 100 VAL A N 1
ATOM 806 C CA . VAL A 1 100 ? -1.719 3.505 -4.163 1.00 93.31 100 VAL A CA 1
ATOM 807 C C . VAL A 1 100 ? -1.705 3.546 -2.633 1.00 93.31 100 VAL A C 1
ATOM 809 O O . VAL A 1 100 ? -2.495 2.849 -2.003 1.00 93.31 100 VAL A O 1
ATOM 812 N N . LEU A 1 101 ? -0.847 4.370 -2.025 1.00 92.69 101 LEU A N 1
ATOM 813 C CA . LEU A 1 101 ? -0.826 4.568 -0.570 1.00 92.69 101 LEU A CA 1
ATOM 814 C C . LEU A 1 101 ? -2.133 5.212 -0.075 1.00 92.69 101 LEU A C 1
ATOM 816 O O . LEU A 1 101 ? -2.637 4.838 0.982 1.00 92.69 101 LEU A O 1
ATOM 820 N N . ASP A 1 102 ? -2.709 6.129 -0.851 1.00 93.19 102 ASP A N 1
ATOM 821 C CA . ASP A 1 102 ? -4.002 6.746 -0.552 1.00 93.19 102 ASP A CA 1
ATOM 822 C C . ASP A 1 102 ? -5.135 5.708 -0.630 1.00 93.19 102 ASP A C 1
ATOM 824 O O . ASP A 1 102 ? -5.987 5.670 0.254 1.00 93.19 102 ASP A O 1
ATOM 828 N N . LEU A 1 103 ? -5.114 4.802 -1.617 1.00 95.88 103 LEU A N 1
ATOM 829 C CA . LEU A 1 103 ? -6.060 3.677 -1.688 1.00 95.88 103 LEU A CA 1
ATOM 830 C C . LEU A 1 103 ? -5.888 2.699 -0.516 1.00 95.88 103 LEU A C 1
ATOM 832 O O . LEU A 1 103 ? -6.873 2.223 0.040 1.00 95.88 103 LEU A O 1
ATOM 836 N N . GLN A 1 104 ? -4.654 2.414 -0.095 1.00 95.19 104 GLN A N 1
ATOM 837 C CA . GLN A 1 104 ? -4.397 1.608 1.104 1.00 95.19 104 GLN A CA 1
ATOM 838 C C . GLN A 1 104 ? -4.973 2.264 2.362 1.00 95.19 104 GLN A C 1
ATOM 840 O O . GLN A 1 104 ? -5.574 1.582 3.189 1.00 95.19 104 GLN A O 1
ATOM 845 N N . GLN A 1 105 ? -4.821 3.582 2.501 1.00 94.12 105 GLN A N 1
ATOM 846 C CA . GLN A 1 105 ? -5.406 4.341 3.604 1.00 94.12 105 GLN A CA 1
ATOM 847 C C . GLN A 1 105 ? -6.942 4.308 3.542 1.00 94.12 105 GLN A C 1
ATOM 849 O O . GLN A 1 105 ? -7.578 4.016 4.553 1.00 94.12 105 GLN A O 1
ATOM 854 N N . GLN A 1 106 ? -7.528 4.502 2.356 1.00 95.44 106 GLN A N 1
ATOM 855 C CA . GLN A 1 106 ? -8.972 4.389 2.135 1.00 95.44 106 GLN A CA 1
ATOM 856 C C . GLN A 1 106 ? -9.497 2.998 2.519 1.00 95.44 106 GLN A C 1
ATOM 858 O O . GLN A 1 106 ? -10.537 2.891 3.164 1.00 95.44 106 GLN A O 1
ATOM 863 N N . LEU A 1 107 ? -8.778 1.928 2.164 1.00 95.38 107 LEU A N 1
ATOM 864 C CA . LEU A 1 107 ? -9.146 0.566 2.549 1.00 95.38 107 LEU A CA 1
ATOM 865 C C . LEU A 1 107 ? -9.213 0.419 4.072 1.00 95.38 107 LEU A C 1
ATOM 867 O O . LEU A 1 107 ? -10.187 -0.132 4.576 1.00 95.38 107 LEU A O 1
ATOM 871 N N . LEU A 1 108 ? -8.220 0.937 4.805 1.00 94.06 108 LEU A N 1
ATOM 872 C CA . LEU A 1 108 ? -8.217 0.885 6.271 1.00 94.06 108 LEU A CA 1
ATOM 873 C C . LEU A 1 108 ? -9.383 1.659 6.899 1.00 94.06 108 LEU A C 1
ATOM 875 O O . LEU A 1 108 ? -9.903 1.230 7.923 1.00 94.06 108 LEU A O 1
ATOM 879 N N . GLU A 1 109 ? -9.790 2.777 6.300 1.00 93.81 109 GLU A N 1
ATOM 880 C CA . GLU A 1 109 ? -10.940 3.569 6.756 1.00 93.81 109 GLU A CA 1
ATOM 881 C C . GLU A 1 109 ? -12.263 2.833 6.532 1.00 93.81 109 GLU A C 1
ATOM 883 O O . GLU A 1 109 ? -13.105 2.796 7.427 1.00 93.81 109 GLU A O 1
ATOM 888 N N . VAL A 1 110 ? -12.423 2.194 5.370 1.00 93.25 110 VAL A N 1
ATOM 889 C CA . VAL A 1 110 ? -13.615 1.405 5.025 1.00 93.25 110 VAL A CA 1
ATOM 890 C C . VAL A 1 110 ? -13.785 0.226 5.981 1.00 93.25 110 VAL A C 1
ATOM 892 O O . VAL A 1 110 ? -14.848 0.050 6.573 1.00 93.25 110 VAL A O 1
ATOM 895 N N . ILE A 1 111 ? -12.728 -0.565 6.176 1.00 92.94 111 ILE A N 1
ATOM 896 C CA . ILE A 1 111 ? -12.794 -1.790 6.986 1.00 92.94 111 ILE A CA 1
ATOM 897 C C . ILE A 1 111 ? -12.748 -1.521 8.495 1.00 92.94 111 ILE A C 1
ATOM 899 O O . ILE A 1 111 ? -12.929 -2.450 9.275 1.00 92.94 111 ILE A O 1
ATOM 903 N N . ALA A 1 112 ? -12.518 -0.279 8.938 1.00 90.44 112 ALA A N 1
ATOM 904 C CA . ALA A 1 112 ? -12.507 0.063 10.363 1.00 90.44 112 ALA A CA 1
ATOM 905 C C . ALA A 1 112 ? -13.845 -0.251 11.055 1.00 90.44 112 ALA A C 1
ATOM 907 O O . ALA A 1 112 ? -13.870 -0.498 12.258 1.00 90.44 112 ALA A O 1
ATOM 908 N N . SER A 1 113 ? -14.940 -0.272 10.288 1.00 89.06 113 SER A N 1
ATOM 909 C CA . SER A 1 113 ? -16.276 -0.640 10.772 1.00 89.06 113 SER A CA 1
ATOM 910 C C . SER A 1 113 ? -16.571 -2.149 10.691 1.00 89.06 113 SER A C 1
ATOM 912 O O . SER A 1 113 ? -17.667 -2.558 11.059 1.00 89.06 113 SER A O 1
ATOM 914 N N . PHE A 1 114 ? -15.614 -2.966 10.228 1.00 89.12 114 PHE A N 1
ATOM 915 C CA . PHE A 1 114 ? -15.760 -4.407 9.966 1.00 89.12 114 PHE A CA 1
ATOM 916 C C . PHE A 1 114 ? -14.616 -5.198 10.633 1.00 89.12 114 PHE A C 1
ATOM 918 O O . PHE A 1 114 ? -13.629 -5.552 9.971 1.00 89.12 114 PHE A O 1
ATOM 925 N N . PRO A 1 115 ? -14.693 -5.449 11.956 1.00 85.50 115 PRO A N 1
ATOM 926 C CA . PRO A 1 115 ? -13.621 -6.082 12.730 1.00 85.50 115 PRO A CA 1
ATOM 927 C C . PRO A 1 115 ? -13.172 -7.437 12.169 1.00 85.50 115 PRO A C 1
ATOM 929 O O . PRO A 1 115 ? -11.977 -7.729 12.140 1.00 85.50 115 PRO A O 1
ATOM 932 N N . GLU A 1 116 ? -14.114 -8.226 11.648 1.00 87.38 116 GLU A N 1
ATOM 933 C CA . GLU A 1 116 ? -13.870 -9.540 11.051 1.00 87.38 116 GLU A CA 1
ATOM 934 C C . GLU A 1 116 ? -12.932 -9.495 9.838 1.00 87.38 116 GLU A C 1
ATOM 936 O O . GLU A 1 116 ? -12.198 -10.450 9.585 1.00 87.38 116 GLU A O 1
ATOM 941 N N . VAL A 1 117 ? -12.910 -8.373 9.111 1.00 85.50 117 VAL A N 1
ATOM 942 C CA . VAL A 1 117 ? -11.980 -8.137 7.999 1.00 85.50 117 VAL A CA 1
ATOM 943 C C . VAL A 1 117 ? -10.713 -7.449 8.503 1.00 85.50 117 VAL A C 1
ATOM 945 O O . VAL A 1 117 ? -9.606 -7.765 8.063 1.00 85.50 117 VAL A O 1
ATOM 948 N N . ALA A 1 118 ? -10.859 -6.512 9.443 1.00 83.69 118 ALA A N 1
ATOM 949 C CA . ALA A 1 118 ? -9.770 -5.678 9.927 1.00 83.69 118 ALA A CA 1
ATOM 950 C C . ALA A 1 118 ? -8.629 -6.476 10.576 1.00 83.69 118 ALA A C 1
ATOM 952 O O . ALA A 1 118 ? -7.484 -6.020 10.525 1.00 83.69 118 ALA A O 1
ATOM 953 N N . GLU A 1 119 ? -8.906 -7.638 11.167 1.00 84.25 119 GLU A N 1
ATOM 954 C CA . GLU A 1 119 ? -7.906 -8.491 11.827 1.00 84.25 119 GLU A CA 1
ATOM 955 C C . GLU A 1 119 ? -7.184 -9.464 10.880 1.00 84.25 119 GLU A C 1
ATOM 957 O O . GLU A 1 119 ? -6.208 -10.104 11.276 1.00 84.25 119 GLU A O 1
ATOM 962 N N . LEU A 1 120 ? -7.594 -9.545 9.610 1.00 83.81 120 LEU A N 1
ATOM 963 C CA . LEU A 1 120 ? -7.025 -10.510 8.672 1.00 83.81 120 LEU A CA 1
ATOM 964 C C . LEU A 1 120 ? -5.555 -10.191 8.322 1.00 83.81 120 LEU A C 1
ATOM 966 O O . LEU A 1 120 ? -5.188 -9.018 8.164 1.00 83.81 120 LEU A O 1
ATOM 970 N N . PRO A 1 121 ? -4.696 -11.215 8.123 1.00 83.50 121 PRO A N 1
ATOM 971 C CA . PRO A 1 121 ? -3.268 -11.011 7.865 1.00 83.50 121 PRO A CA 1
ATOM 972 C C . PRO A 1 121 ? -2.939 -10.054 6.701 1.00 83.50 121 PRO A C 1
ATOM 974 O O . PRO A 1 121 ? -2.068 -9.199 6.881 1.00 83.50 121 PRO A O 1
ATOM 977 N N . PRO A 1 122 ? -3.639 -10.085 5.544 1.00 83.88 122 PRO A N 1
ATOM 978 C CA . PRO A 1 122 ? -3.382 -9.127 4.464 1.00 83.88 122 PRO A CA 1
ATOM 979 C C . PRO A 1 122 ? -3.640 -7.668 4.867 1.00 83.88 122 PRO A C 1
ATOM 981 O O . PRO A 1 122 ? -2.929 -6.765 4.430 1.00 83.88 122 PRO A O 1
ATOM 984 N N . VAL A 1 123 ? -4.602 -7.416 5.758 1.00 86.56 123 VAL A N 1
ATOM 985 C CA . VAL A 1 123 ? -4.873 -6.072 6.284 1.00 86.56 123 VAL A CA 1
ATOM 986 C C . VAL A 1 123 ? -3.779 -5.629 7.258 1.00 86.56 123 VAL A C 1
ATOM 988 O O . VAL A 1 123 ? -3.347 -4.471 7.239 1.00 86.56 123 VAL A O 1
ATOM 991 N N . ALA A 1 124 ? -3.275 -6.545 8.088 1.00 82.12 124 ALA A N 1
ATOM 992 C CA . ALA A 1 124 ? -2.129 -6.264 8.947 1.00 82.12 124 ALA A CA 1
ATOM 993 C C . ALA A 1 124 ? -0.886 -5.874 8.123 1.00 82.12 124 ALA A C 1
ATOM 995 O O . ALA A 1 124 ? -0.172 -4.938 8.497 1.00 82.12 124 ALA A O 1
ATOM 996 N N . LEU A 1 125 ? -0.676 -6.515 6.965 1.00 81.50 125 LEU A N 1
ATOM 997 C CA . LEU A 1 125 ? 0.377 -6.140 6.018 1.00 81.50 125 LEU A CA 1
ATOM 998 C C . LEU A 1 125 ? 0.171 -4.734 5.442 1.00 81.50 125 LEU A C 1
ATOM 1000 O O . LEU A 1 125 ? 1.137 -3.975 5.392 1.00 81.50 125 LEU A O 1
ATOM 1004 N N . VAL A 1 126 ? -1.059 -4.337 5.090 1.00 87.62 126 VAL A N 1
ATOM 1005 C CA . VAL A 1 126 ? -1.359 -2.958 4.651 1.00 87.62 126 VAL A CA 1
ATOM 1006 C C . VAL A 1 126 ? -0.996 -1.939 5.734 1.00 87.62 126 VAL A C 1
ATOM 1008 O O . VAL A 1 126 ? -0.304 -0.960 5.448 1.00 87.62 126 VAL A O 1
ATOM 1011 N N . ARG A 1 127 ? -1.399 -2.175 6.992 1.00 86.69 127 ARG A N 1
ATOM 1012 C CA . ARG A 1 127 ? -1.066 -1.284 8.122 1.00 86.69 127 ARG A CA 1
ATOM 1013 C C . ARG A 1 127 ? 0.440 -1.151 8.318 1.00 86.69 127 ARG A C 1
ATOM 1015 O O . ARG A 1 127 ? 0.950 -0.034 8.440 1.00 86.69 127 ARG A O 1
ATOM 1022 N N . ARG A 1 128 ? 1.152 -2.281 8.323 1.00 83.12 128 ARG A N 1
ATOM 1023 C CA . ARG A 1 128 ? 2.611 -2.315 8.456 1.00 83.12 128 ARG A CA 1
ATOM 1024 C C . ARG A 1 128 ? 3.283 -1.573 7.304 1.00 83.12 128 ARG A C 1
ATOM 1026 O O . ARG A 1 128 ? 4.118 -0.704 7.546 1.00 83.12 128 ARG A O 1
ATOM 1033 N N . PHE A 1 129 ? 2.875 -1.855 6.069 1.00 84.12 129 PHE A N 1
ATOM 1034 C CA . PHE A 1 129 ? 3.422 -1.209 4.884 1.00 84.12 129 PHE A CA 1
ATOM 1035 C C . PHE A 1 129 ? 3.213 0.308 4.931 1.00 84.12 129 PHE A C 1
ATOM 1037 O O . PHE A 1 129 ? 4.172 1.057 4.769 1.00 84.12 129 PHE A O 1
ATOM 1044 N N . LEU A 1 130 ? 2.010 0.794 5.251 1.00 86.69 130 LEU A N 1
ATOM 1045 C CA . LEU A 1 130 ? 1.762 2.232 5.403 1.00 86.69 130 LEU A CA 1
ATOM 1046 C C . LEU A 1 130 ? 2.643 2.867 6.485 1.00 86.69 130 LEU A C 1
ATOM 1048 O O . LEU A 1 130 ? 3.220 3.929 6.246 1.00 86.69 130 LEU A O 1
ATOM 1052 N N . ALA A 1 131 ? 2.789 2.238 7.653 1.00 83.75 131 ALA A N 1
ATOM 1053 C CA . ALA A 1 131 ? 3.634 2.755 8.733 1.00 83.75 131 ALA A CA 1
ATOM 1054 C C . ALA A 1 131 ? 5.120 2.835 8.333 1.00 83.75 131 ALA A C 1
ATOM 1056 O O . ALA A 1 131 ? 5.818 3.810 8.634 1.00 83.75 131 ALA A O 1
ATOM 1057 N N . GLU A 1 132 ? 5.607 1.835 7.604 1.00 82.56 132 GLU A N 1
ATOM 1058 C CA . GLU A 1 132 ? 6.986 1.792 7.123 1.00 82.56 132 GLU A CA 1
ATOM 1059 C C . GLU A 1 132 ? 7.228 2.794 5.991 1.00 82.56 132 GLU A C 1
ATOM 1061 O O . GLU A 1 132 ? 8.276 3.443 5.956 1.00 82.56 132 GLU A O 1
ATOM 1066 N N . GLN A 1 133 ? 6.253 2.969 5.098 1.00 82.00 133 GLN A N 1
ATOM 1067 C CA . GLN A 1 133 ? 6.418 3.673 3.827 1.00 82.00 133 GLN A CA 1
ATOM 1068 C C . GLN A 1 133 ? 5.951 5.130 3.852 1.00 82.00 133 GLN A C 1
ATOM 1070 O O . GLN A 1 133 ? 6.305 5.884 2.942 1.00 82.00 133 GLN A O 1
ATOM 1075 N N . THR A 1 134 ? 5.199 5.559 4.865 1.00 86.31 134 THR A N 1
ATOM 1076 C CA . THR A 1 134 ? 4.652 6.923 4.943 1.00 86.31 134 THR A CA 1
ATOM 1077 C C . THR A 1 134 ? 5.096 7.672 6.190 1.00 86.31 134 THR A C 1
ATOM 1079 O O . THR A 1 134 ? 5.411 7.078 7.219 1.00 86.31 134 THR A O 1
ATOM 1082 N N . VAL A 1 135 ? 5.107 8.997 6.096 1.00 85.69 135 VAL A N 1
ATOM 1083 C CA . VAL A 1 135 ? 5.151 9.910 7.245 1.00 85.69 135 VAL A CA 1
ATOM 1084 C C . VAL A 1 135 ? 3.902 10.770 7.234 1.00 85.69 135 VAL A C 1
ATOM 1086 O O . VAL A 1 135 ? 3.349 11.052 6.172 1.00 85.69 135 VAL A O 1
ATOM 1089 N N . PHE A 1 136 ? 3.443 11.174 8.413 1.00 81.69 136 PHE A N 1
ATOM 1090 C CA . PHE A 1 136 ? 2.367 12.147 8.506 1.00 81.69 136 PHE A CA 1
ATOM 1091 C C . PHE A 1 136 ? 2.923 13.535 8.184 1.00 81.69 136 PHE A C 1
ATOM 1093 O O . PHE A 1 136 ? 3.862 13.985 8.840 1.00 81.69 136 PHE A O 1
ATOM 1100 N N . ASP A 1 137 ? 2.366 14.194 7.171 1.00 81.62 137 ASP A N 1
ATOM 1101 C CA . ASP A 1 137 ? 2.659 15.591 6.876 1.00 81.62 137 ASP A CA 1
ATOM 1102 C C . ASP A 1 137 ? 1.652 16.481 7.624 1.00 81.62 137 ASP A C 1
ATOM 1104 O O . ASP A 1 137 ? 0.468 16.497 7.271 1.00 81.62 137 ASP A O 1
ATOM 1108 N N . PRO A 1 138 ? 2.091 17.238 8.648 1.00 75.88 138 PRO A N 1
ATOM 1109 C CA . PRO A 1 138 ? 1.206 18.110 9.415 1.00 75.88 138 PRO A CA 1
ATOM 1110 C C . PRO A 1 138 ? 0.619 19.254 8.575 1.00 75.88 138 PRO A C 1
ATOM 1112 O O . PRO A 1 138 ? -0.421 19.797 8.944 1.00 75.88 138 PRO A O 1
ATOM 1115 N N . THR A 1 139 ? 1.240 19.596 7.442 1.00 78.00 139 THR A N 1
ATOM 1116 C CA . THR A 1 139 ? 0.808 20.688 6.557 1.00 78.00 139 THR A CA 1
ATOM 1117 C C . THR A 1 139 ? -0.405 20.279 5.730 1.00 78.00 139 THR A C 1
ATOM 1119 O O . THR A 1 139 ? -1.426 20.962 5.733 1.00 78.00 139 THR A O 1
ATOM 1122 N N . SER A 1 140 ? -0.316 19.139 5.040 1.00 74.88 140 SER A N 1
ATOM 1123 C CA . SER A 1 140 ? -1.421 18.591 4.244 1.00 74.88 140 SER A CA 1
ATOM 1124 C C . SER A 1 140 ? -2.404 17.744 5.060 1.00 74.88 140 SER A C 1
ATOM 1126 O O . SER A 1 140 ? -3.445 17.354 4.531 1.00 74.88 140 SER A O 1
ATOM 1128 N N . LYS A 1 141 ? -2.089 17.460 6.335 1.00 75.19 141 LYS A N 1
ATOM 1129 C CA . LYS A 1 141 ? -2.816 16.541 7.232 1.00 75.19 141 LYS A CA 1
ATOM 1130 C C . LYS A 1 141 ? -3.020 15.147 6.624 1.00 75.19 141 LYS A C 1
ATOM 1132 O O . LYS A 1 141 ? -4.011 14.477 6.909 1.00 75.19 141 LYS A O 1
ATOM 1137 N N . LYS A 1 142 ? -2.089 14.711 5.774 1.00 77.19 142 LYS A N 1
ATOM 1138 C CA . LYS A 1 142 ? -2.139 13.431 5.059 1.00 77.19 142 LYS A CA 1
ATOM 1139 C C . LYS A 1 142 ? -0.857 12.638 5.262 1.00 77.19 142 LYS A C 1
ATOM 1141 O O . LYS A 1 142 ? 0.199 13.180 5.586 1.00 77.19 142 LYS A O 1
ATOM 1146 N N . ARG A 1 143 ? -0.945 11.327 5.046 1.00 82.44 143 ARG A N 1
ATOM 1147 C CA . ARG A 1 143 ? 0.232 10.462 4.952 1.00 82.44 143 ARG A CA 1
ATOM 1148 C C . ARG A 1 143 ? 0.892 10.659 3.594 1.00 82.44 143 ARG A C 1
ATOM 1150 O O . ARG A 1 143 ? 0.258 10.458 2.566 1.00 82.44 143 ARG A O 1
ATOM 1157 N N . VAL A 1 144 ? 2.173 11.007 3.590 1.00 84.44 144 VAL A N 1
ATOM 1158 C CA . VAL A 1 144 ? 2.968 11.173 2.369 1.00 84.44 144 VAL A CA 1
ATOM 1159 C C . VAL A 1 144 ? 4.057 10.113 2.286 1.00 84.44 144 VAL A C 1
ATOM 1161 O O . VAL A 1 144 ? 4.630 9.700 3.298 1.00 84.44 144 VAL A O 1
ATOM 1164 N N . ALA A 1 145 ? 4.356 9.657 1.073 1.00 82.56 145 ALA A N 1
ATOM 1165 C CA . ALA A 1 145 ? 5.398 8.669 0.833 1.00 82.56 145 ALA A CA 1
ATOM 1166 C C . ALA A 1 145 ? 6.771 9.174 1.318 1.00 82.56 145 ALA A C 1
ATOM 1168 O O . ALA A 1 145 ? 7.276 10.193 0.840 1.00 82.56 145 ALA A O 1
ATOM 1169 N N . LYS A 1 146 ? 7.432 8.405 2.194 1.00 81.00 146 LYS A N 1
ATOM 1170 C CA . LYS A 1 146 ? 8.824 8.654 2.609 1.00 81.00 146 LYS A CA 1
ATOM 1171 C C . LYS A 1 146 ? 9.761 8.744 1.411 1.00 81.00 146 LYS A C 1
ATOM 1173 O O . LYS A 1 146 ? 9.564 8.050 0.403 1.00 81.00 146 LYS A O 1
ATOM 1178 N N . LYS A 1 147 ? 10.840 9.521 1.516 1.00 73.31 147 LYS A N 1
ATOM 1179 C CA . LYS A 1 147 ? 11.942 9.422 0.547 1.00 73.31 147 LYS A CA 1
ATOM 1180 C C . LYS A 1 147 ? 12.664 8.092 0.771 1.00 73.31 147 LYS A C 1
ATOM 1182 O O . LYS A 1 147 ? 12.779 7.622 1.891 1.00 73.31 147 LYS A O 1
ATOM 1187 N N . GLY A 1 148 ? 13.210 7.486 -0.285 1.00 62.09 148 GLY A N 1
ATOM 1188 C CA . GLY A 1 148 ? 13.842 6.158 -0.183 1.00 62.09 148 GLY A CA 1
ATOM 1189 C C . GLY A 1 148 ? 15.009 6.053 0.815 1.00 62.09 148 GLY A C 1
ATOM 1190 O O . GLY A 1 148 ? 15.347 4.951 1.215 1.00 62.09 148 GLY A O 1
ATOM 1191 N N . LYS A 1 149 ? 15.607 7.180 1.232 1.00 58.97 149 LYS A N 1
ATOM 1192 C CA . LYS A 1 149 ? 16.654 7.233 2.269 1.00 58.97 149 LYS A CA 1
ATOM 1193 C C . LYS A 1 149 ? 16.108 7.160 3.706 1.00 58.97 149 LYS A C 1
ATOM 1195 O O . LYS A 1 149 ? 16.885 6.979 4.628 1.00 58.97 149 LYS A O 1
ATOM 1200 N N . GLU A 1 150 ? 14.801 7.326 3.888 1.00 60.06 150 GLU A N 1
ATOM 1201 C CA . GLU A 1 150 ? 14.113 7.387 5.188 1.00 60.06 150 GLU A CA 1
ATOM 1202 C C . GLU A 1 150 ? 13.400 6.060 5.524 1.00 60.06 150 GLU A C 1
ATOM 1204 O O . GLU A 1 150 ? 12.716 5.954 6.541 1.00 60.06 150 GLU A O 1
ATOM 1209 N N . ILE A 1 151 ? 13.525 5.048 4.655 1.00 61.41 151 ILE A N 1
ATOM 1210 C CA . ILE A 1 151 ? 12.944 3.714 4.842 1.00 61.41 151 ILE A CA 1
ATOM 1211 C C . ILE A 1 151 ? 13.932 2.876 5.658 1.00 61.41 151 ILE A C 1
ATOM 1213 O O . ILE A 1 151 ? 15.097 2.745 5.281 1.00 61.41 151 ILE A O 1
ATOM 1217 N N . ALA A 1 152 ? 13.475 2.319 6.781 1.00 63.75 152 ALA A N 1
ATOM 1218 C CA . ALA A 1 152 ? 14.329 1.542 7.673 1.00 63.75 152 ALA A CA 1
ATOM 1219 C C . ALA A 1 152 ? 14.807 0.236 6.999 1.00 63.75 152 ALA A C 1
ATOM 1221 O O . ALA A 1 152 ? 14.040 -0.356 6.234 1.00 63.75 152 ALA A O 1
ATOM 1222 N N . PRO A 1 153 ? 16.013 -0.274 7.316 1.00 53.91 153 PRO A N 1
ATOM 1223 C CA . PRO A 1 153 ? 16.525 -1.529 6.755 1.00 53.91 153 PRO A CA 1
ATOM 1224 C C . PRO A 1 153 ? 15.645 -2.754 7.039 1.00 53.91 153 PRO A C 1
ATOM 1226 O O . PRO A 1 153 ? 15.636 -3.680 6.247 1.00 53.91 153 PRO A O 1
ATOM 1229 N N . ALA A 1 154 ? 14.872 -2.744 8.129 1.00 59.78 154 ALA A N 1
ATOM 1230 C CA . ALA A 1 154 ? 13.949 -3.822 8.499 1.00 59.78 154 ALA A CA 1
ATOM 1231 C C . ALA A 1 154 ? 12.550 -3.706 7.850 1.00 59.78 154 ALA A C 1
ATOM 1233 O O . ALA A 1 154 ? 11.626 -4.427 8.231 1.00 59.78 154 ALA A O 1
ATOM 1234 N N . SER A 1 155 ? 12.361 -2.760 6.924 1.00 55.47 155 SER A N 1
ATOM 1235 C CA . SER A 1 155 ? 11.072 -2.577 6.247 1.00 55.47 155 SER A CA 1
ATOM 1236 C C . SER A 1 155 ? 10.795 -3.739 5.296 1.00 55.47 155 SER A C 1
ATOM 1238 O O . SER A 1 155 ? 11.729 -4.290 4.726 1.00 55.47 155 SER A O 1
ATOM 1240 N N . LEU A 1 156 ? 9.523 -4.028 5.021 1.00 57.28 156 LEU A N 1
ATOM 1241 C CA . LEU A 1 156 ? 9.063 -5.049 4.067 1.00 57.28 156 LEU A CA 1
ATOM 1242 C C . LEU A 1 156 ? 9.697 -4.934 2.672 1.00 57.28 156 LEU A C 1
ATOM 1244 O O . LEU A 1 156 ? 9.725 -5.897 1.923 1.00 57.28 156 LEU A O 1
ATOM 1248 N N . GLN A 1 157 ? 10.184 -3.749 2.308 1.00 55.25 157 GLN A N 1
ATOM 1249 C CA . GLN A 1 157 ? 10.863 -3.508 1.036 1.00 55.25 157 GLN A CA 1
ATOM 1250 C C . GLN A 1 157 ? 12.345 -3.945 1.026 1.00 55.25 157 GLN A C 1
ATOM 1252 O O . GLN A 1 157 ? 12.936 -4.078 -0.042 1.00 55.25 157 GLN A O 1
ATOM 1257 N N . SER A 1 158 ? 12.956 -4.089 2.198 1.00 44.69 158 SER A N 1
ATOM 1258 C CA . SER A 1 158 ? 14.390 -4.342 2.391 1.00 44.69 158 SER A CA 1
ATOM 1259 C C . SER A 1 158 ? 14.671 -5.678 3.093 1.00 44.69 158 SER A C 1
ATOM 1261 O O . SER A 1 158 ? 15.842 -6.005 3.283 1.00 44.69 158 SER A O 1
ATOM 1263 N N . ALA A 1 159 ? 13.614 -6.377 3.520 1.00 44.47 159 ALA A N 1
ATOM 1264 C CA . ALA A 1 159 ? 13.647 -7.677 4.185 1.00 44.47 159 ALA A CA 1
ATOM 1265 C C . ALA A 1 159 ? 13.752 -8.817 3.174 1.00 44.47 159 ALA A C 1
ATOM 1267 O O . ALA A 1 159 ? 13.171 -8.652 2.080 1.00 44.47 159 ALA A O 1
#

Sequence (159 aa):
MAHPFDADLVFRQFDQLLAHFLGITKINTKEQRTDSSAIMPKIRRAGRLSLAFDVLNQAVRICPPEILPESLRQVLEPAFRTDLLYRSRASEIKNKLQFVLDLQQQLLEVIASFPEVAELPPVALVRRFLAEQTVFDPTSKKRVAKKGKEIAPASLQSA

pLDDT: mean 73.07, std 18.12, range [30.56, 95.88]

Secondary structure (DSSP, 8-state):
----HHHHHHHHHHHHHHHHHHHHHT--TTSTTS-HHHHHHHHHHHHHHHHHHHHHHHHHHTS-TTT--HHHHGGGSHHHHHHHHTS--TTTHHHHHHHHHHHHHHHHHHHTT-HHHHTSHHHHHHHHHHHHHEEEETTTTEEEEPPGGGS-TTSTTT-

Foldseek 3Di:
DDDPPPLVVLVVVLVVLLVVVCVVVVPPPPDDDPPCVVVVLLSLLLSLLVSLLVLLLVLLVPDDPVLDDPLSVCSV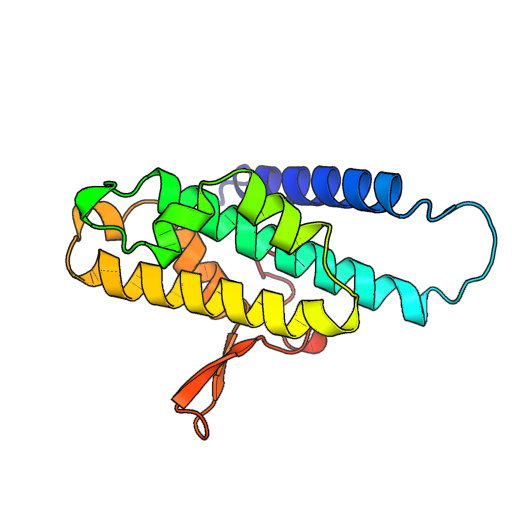DPVVCCCLRPVDDSVCSQVSSQVSLVSLVVSQVSCVVPVVSCPDPSNVSSVLLLVQQWDQDPVVRDTHGDDPVSGDCPGSSND